Protein AF-A0A2J6I1Q7-F1 (afdb_monomer)

Radius of gyration: 19.55 Å; Cα contacts (8 Å, |Δi|>4): 147; chains: 1; bounding box: 61×33×50 Å

Secondary structure (DSSP, 8-state):
--HHHHHHHHHHHHHHHHHHHHHHHHTGGGTTT-----HHHHHHHHHTHHHHHHHHHHSS--SEESSSTT-EEGGGT-PPPTT-THHHHHHHHTTTPPTTHHHHHHHHHHHHHHHHHTT--HHHHHHHHHHHHT-HHHHHHHHHT-HHHHHHHHHHHHHHHHHHHHT-

pLDDT: mean 92.37, std 6.07, range [57.62, 97.75]

Solvent-accessible surface area (backbone atoms only — not comparable to full-atom values): 9313 Å² total; per-residue (Å²): 132,62,72,64,60,55,64,70,47,43,57,60,55,50,42,55,51,50,46,50,50,53,39,50,63,75,45,44,57,51,80,75,68,55,76,85,83,29,62,47,52,56,52,48,53,62,75,33,39,67,39,50,54,44,23,74,73,71,76,46,74,41,62,60,36,62,90,46,92,83,47,44,67,20,73,86,71,66,54,83,69,90,85,56,66,64,59,59,56,52,39,57,72,31,70,69,48,61,86,70,46,21,49,50,42,26,25,28,54,17,37,27,53,24,31,47,70,72,68,45,56,65,70,59,18,42,53,51,10,50,59,58,43,66,34,65,67,61,56,52,40,57,51,44,34,47,56,70,60,53,50,50,58,24,46,48,33,43,50,52,31,50,52,53,62,75,78,104

Structure (mmCIF, N/CA/C/O backbone):
data_AF-A0A2J6I1Q7-F1
#
_entry.id   AF-A0A2J6I1Q7-F1
#
loop_
_atom_site.group_PDB
_atom_site.id
_atom_site.type_symbol
_atom_site.label_atom_id
_atom_site.label_alt_id
_atom_site.label_comp_id
_atom_site.label_asym_id
_atom_site.label_entity_id
_atom_site.label_seq_id
_atom_site.pdbx_PDB_ins_code
_atom_site.Cartn_x
_atom_site.Cartn_y
_atom_site.Cartn_z
_atom_site.occupancy
_atom_site.B_iso_or_equiv
_atom_site.auth_seq_id
_atom_site.auth_comp_id
_atom_site.auth_asym_id
_atom_site.auth_atom_id
_atom_site.pdbx_PDB_model_num
ATOM 1 N N . MET A 1 1 ? -33.317 -8.406 9.460 1.00 57.62 1 MET A N 1
ATOM 2 C CA . MET A 1 1 ? -31.904 -8.019 9.665 1.00 57.62 1 MET A CA 1
ATOM 3 C C . MET A 1 1 ? -31.818 -7.270 10.984 1.00 57.62 1 MET A C 1
ATOM 5 O O . MET A 1 1 ? -32.549 -6.301 11.159 1.00 57.62 1 MET A O 1
ATOM 9 N N . ASP A 1 2 ? -31.044 -7.776 11.939 1.00 67.00 2 ASP A N 1
ATOM 10 C CA . ASP A 1 2 ? -31.075 -7.312 13.329 1.00 67.00 2 ASP A CA 1
ATOM 11 C C . ASP A 1 2 ? -30.571 -5.866 13.463 1.00 67.00 2 ASP A C 1
ATOM 13 O O . ASP A 1 2 ? -29.410 -5.569 13.169 1.00 67.00 2 ASP A O 1
ATOM 17 N N . LYS A 1 3 ? -31.430 -4.942 13.921 1.00 70.19 3 LYS A N 1
ATOM 18 C CA . LYS A 1 3 ? -31.093 -3.506 14.049 1.00 70.19 3 LYS A CA 1
ATOM 19 C C . LYS A 1 3 ? -29.876 -3.262 14.956 1.00 70.19 3 LYS A C 1
ATOM 21 O O . LYS A 1 3 ? -29.175 -2.266 14.786 1.00 70.19 3 LYS A O 1
ATOM 26 N N . GLN A 1 4 ? -29.603 -4.169 15.896 1.00 70.81 4 GLN A N 1
ATOM 27 C CA . GLN A 1 4 ? -28.434 -4.094 16.775 1.00 70.81 4 GLN A CA 1
ATOM 28 C C . GLN A 1 4 ? -27.115 -4.423 16.067 1.00 70.81 4 GLN A C 1
ATOM 30 O O . GLN A 1 4 ? -26.118 -3.748 16.322 1.00 70.81 4 GLN A O 1
ATOM 35 N N . LEU A 1 5 ? -27.097 -5.411 15.164 1.00 71.12 5 LEU A N 1
ATOM 36 C CA . LEU A 1 5 ? -25.900 -5.749 14.384 1.00 71.12 5 LEU A CA 1
ATOM 37 C C . LEU A 1 5 ? -25.506 -4.580 13.475 1.00 71.12 5 LEU A C 1
ATOM 39 O O . LEU A 1 5 ? -24.344 -4.189 13.443 1.00 71.12 5 LEU A O 1
ATOM 43 N N . ILE A 1 6 ? -26.492 -3.936 12.842 1.00 72.94 6 ILE A N 1
ATOM 44 C CA . ILE A 1 6 ? -26.275 -2.751 11.997 1.00 72.94 6 ILE A CA 1
ATOM 45 C C . ILE A 1 6 ? -25.658 -1.601 12.808 1.00 72.94 6 ILE A C 1
ATOM 47 O O . ILE A 1 6 ? -24.690 -0.984 12.368 1.00 72.94 6 ILE A O 1
ATOM 51 N N . LYS A 1 7 ? -26.163 -1.338 14.022 1.00 72.31 7 LYS A N 1
ATOM 52 C CA . LYS A 1 7 ? -25.609 -0.301 14.910 1.00 72.31 7 LYS A CA 1
ATOM 53 C C . LYS A 1 7 ? -24.166 -0.585 15.337 1.00 72.31 7 LYS A C 1
ATOM 55 O O . LYS A 1 7 ? -23.382 0.352 15.433 1.00 72.31 7 LYS A O 1
ATOM 60 N N . LYS A 1 8 ? -23.809 -1.852 15.579 1.00 79.25 8 LYS A N 1
ATOM 61 C CA . LYS A 1 8 ? -22.442 -2.249 15.963 1.00 79.25 8 LYS A CA 1
ATOM 62 C C . LYS A 1 8 ? -21.461 -2.212 14.792 1.00 79.25 8 LYS A C 1
ATOM 64 O O . LYS A 1 8 ? -20.296 -1.900 15.003 1.00 79.25 8 LYS A O 1
ATOM 69 N N . SER A 1 9 ? -21.918 -2.492 13.572 1.00 85.75 9 SER A N 1
ATOM 70 C CA . SER A 1 9 ? -21.076 -2.462 12.367 1.00 85.75 9 SER A CA 1
ATOM 71 C C . SER A 1 9 ? -20.902 -1.060 11.766 1.00 85.75 9 SER A C 1
ATOM 73 O O . SER A 1 9 ? -19.965 -0.834 11.001 1.00 85.75 9 SER A O 1
ATOM 75 N N . ALA A 1 10 ? -21.772 -0.112 12.129 1.00 87.81 10 ALA A N 1
ATOM 76 C CA . ALA A 1 10 ? -21.748 1.267 11.647 1.00 87.81 10 ALA A CA 1
ATOM 77 C C . ALA A 1 10 ? -20.365 1.955 11.699 1.00 87.81 10 ALA A C 1
ATOM 79 O O . ALA A 1 10 ? -19.959 2.479 10.663 1.00 87.81 10 ALA A O 1
ATOM 80 N N . PRO A 1 11 ? -19.600 1.945 12.812 1.00 90.19 11 PRO A N 1
ATOM 81 C CA . PRO A 1 11 ? -18.326 2.666 12.864 1.00 90.19 11 PRO A CA 1
ATOM 82 C C . PRO A 1 11 ? -17.273 2.117 11.890 1.00 90.19 11 PRO A C 1
ATOM 84 O O . PRO A 1 11 ? -16.494 2.889 11.340 1.00 90.19 11 PRO A O 1
ATOM 87 N N . TYR A 1 12 ? -17.272 0.810 11.611 1.00 93.56 12 TYR A N 1
ATOM 88 C CA . TYR A 1 12 ? -16.339 0.204 10.654 1.00 93.56 12 TYR A CA 1
ATOM 89 C C . TYR A 1 12 ? -16.672 0.597 9.211 1.00 93.56 12 TYR A C 1
ATOM 91 O O . TYR A 1 12 ? -15.778 0.924 8.434 1.00 93.56 12 TYR A O 1
ATOM 99 N N . LEU A 1 13 ? -17.963 0.612 8.862 1.00 93.25 13 LEU A N 1
ATOM 100 C CA . LEU A 1 13 ? -18.420 1.087 7.553 1.00 93.25 13 LEU A CA 1
ATOM 101 C C . LEU A 1 13 ? -18.112 2.573 7.366 1.00 93.25 13 LEU A C 1
ATOM 103 O O . 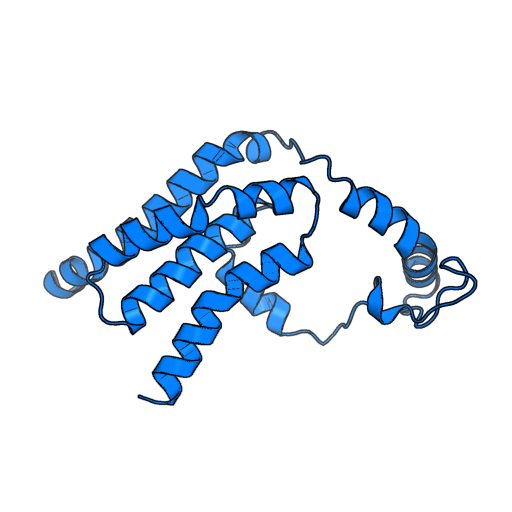LEU A 1 13 ? -17.606 2.964 6.317 1.00 93.25 13 LEU A O 1
ATOM 107 N N . VAL A 1 14 ? -18.361 3.388 8.395 1.00 95.12 14 VAL A N 1
ATOM 108 C CA . VAL A 1 14 ? -18.016 4.814 8.388 1.00 95.12 14 VAL A CA 1
ATOM 109 C C . VAL A 1 14 ? -16.514 5.000 8.191 1.00 95.12 14 VAL A C 1
ATOM 111 O O . VAL A 1 14 ? -16.127 5.795 7.342 1.00 95.12 14 VAL A O 1
ATOM 114 N N . ALA A 1 15 ? -15.669 4.240 8.893 1.00 96.12 15 ALA A N 1
ATOM 115 C CA . ALA A 1 15 ? -14.220 4.319 8.728 1.00 96.12 15 ALA A CA 1
ATOM 116 C C . ALA A 1 15 ? -13.787 4.048 7.279 1.00 96.12 15 ALA A C 1
ATOM 118 O O . ALA A 1 15 ? -13.067 4.854 6.696 1.00 96.12 15 ALA A O 1
ATOM 119 N N . ILE A 1 16 ? -14.288 2.973 6.661 1.00 95.38 16 ILE A N 1
ATOM 120 C CA . ILE A 1 16 ? -13.969 2.633 5.264 1.00 95.38 16 ILE A CA 1
ATOM 121 C C . ILE A 1 16 ? -14.421 3.742 4.305 1.00 95.38 16 ILE A C 1
ATOM 123 O O . ILE A 1 16 ? -13.661 4.133 3.419 1.00 95.38 16 ILE A O 1
ATOM 127 N N . ILE A 1 17 ? -15.633 4.275 4.488 1.00 95.94 17 ILE A N 1
ATOM 128 C CA . ILE A 1 17 ? -16.157 5.373 3.662 1.00 95.94 17 ILE A CA 1
ATOM 129 C C . ILE A 1 17 ? -15.293 6.629 3.821 1.00 95.94 17 ILE A C 1
ATOM 131 O O . ILE A 1 17 ? -14.961 7.264 2.824 1.00 95.94 17 ILE A O 1
ATOM 135 N N . VAL A 1 18 ? -14.889 6.969 5.047 1.00 97.38 18 VAL A N 1
ATOM 136 C CA . VAL A 1 18 ? -14.016 8.117 5.327 1.00 97.38 18 VAL A CA 1
ATOM 137 C C . VAL A 1 18 ? -12.648 7.937 4.672 1.00 97.38 18 VAL A C 1
ATOM 139 O O . VAL A 1 18 ? -12.163 8.863 4.025 1.00 97.38 18 VAL A O 1
ATOM 142 N N . PHE A 1 19 ? -12.044 6.752 4.768 1.00 97.25 19 PHE A N 1
ATOM 143 C CA . PHE A 1 19 ? -10.765 6.460 4.116 1.00 97.25 19 PHE A CA 1
ATOM 144 C C . PHE A 1 19 ? -10.856 6.629 2.600 1.00 97.25 19 PHE A C 1
ATOM 146 O O . PHE A 1 19 ? -10.025 7.317 2.011 1.00 97.25 19 PHE A O 1
ATOM 153 N N . LEU A 1 20 ? -11.900 6.078 1.975 1.00 95.81 20 LEU A N 1
ATOM 154 C CA . LEU A 1 20 ? -12.142 6.255 0.544 1.00 95.81 20 LEU A CA 1
ATOM 155 C C . LEU A 1 20 ? -12.349 7.729 0.185 1.00 95.81 20 LEU A C 1
ATOM 157 O O . LEU A 1 20 ? -11.733 8.210 -0.763 1.00 95.81 20 LEU A O 1
ATOM 161 N N . ALA A 1 21 ? -13.164 8.458 0.948 1.00 96.44 21 ALA A N 1
ATOM 162 C CA . ALA A 1 21 ? -13.430 9.872 0.705 1.00 96.44 21 ALA A CA 1
ATOM 163 C C . ALA A 1 21 ? -12.145 10.710 0.752 1.00 96.44 21 ALA A C 1
ATOM 165 O O . ALA A 1 21 ? -11.898 11.500 -0.161 1.00 96.44 21 ALA A O 1
ATOM 166 N N . ILE A 1 22 ? -11.294 10.507 1.762 1.00 96.81 22 ILE A N 1
ATOM 167 C CA . ILE A 1 22 ? -10.010 11.212 1.883 1.00 96.81 22 ILE A CA 1
ATOM 168 C C . ILE A 1 22 ? -9.093 10.854 0.708 1.00 96.81 22 ILE A C 1
ATOM 170 O O . ILE A 1 22 ? -8.559 11.750 0.054 1.00 96.81 22 ILE A O 1
ATOM 174 N N . THR A 1 23 ? -8.943 9.562 0.400 1.00 94.69 23 THR A N 1
ATOM 175 C CA . THR A 1 23 ? -8.096 9.093 -0.701 1.00 94.69 23 THR A CA 1
ATOM 176 C C . THR A 1 23 ? -8.545 9.669 -2.047 1.00 94.69 23 THR A C 1
ATOM 178 O O . THR A 1 23 ? -7.717 10.212 -2.775 1.00 94.69 23 THR A O 1
ATOM 181 N N . PHE A 1 24 ? -9.836 9.612 -2.383 1.00 92.62 24 PHE A N 1
ATOM 182 C CA . PHE A 1 24 ? -10.343 10.155 -3.648 1.00 92.62 24 PHE A CA 1
ATOM 183 C C . PHE A 1 24 ? -10.260 11.676 -3.721 1.00 92.62 24 PHE A C 1
ATOM 185 O O . PHE A 1 24 ? -9.959 12.209 -4.784 1.00 92.62 24 PHE A O 1
ATOM 192 N N . THR A 1 25 ? -10.492 12.377 -2.609 1.00 94.56 25 THR A N 1
ATOM 193 C CA . THR A 1 25 ? -10.404 13.844 -2.582 1.00 94.56 25 THR A CA 1
ATOM 194 C C . THR A 1 25 ? -8.966 14.299 -2.813 1.00 94.56 25 THR A C 1
ATOM 196 O O . THR A 1 25 ? -8.713 15.136 -3.679 1.00 94.56 25 THR A O 1
ATOM 199 N N . TYR A 1 26 ? -8.008 13.709 -2.090 1.00 93.88 26 TYR A N 1
ATOM 200 C CA . TYR A 1 26 ? -6.593 14.063 -2.200 1.00 93.88 26 TYR A CA 1
ATOM 201 C C . TYR A 1 26 ? -6.001 13.672 -3.560 1.00 93.88 26 TYR A C 1
ATOM 203 O O . TYR A 1 26 ? -5.256 14.437 -4.169 1.00 93.88 26 TYR A O 1
ATOM 211 N N . PHE A 1 27 ? -6.355 12.488 -4.063 1.00 93.31 27 PHE A N 1
ATOM 212 C CA . PHE A 1 27 ? -5.864 11.973 -5.338 1.00 93.31 27 PHE A CA 1
ATOM 213 C C . PHE A 1 27 ? -6.843 12.181 -6.498 1.00 93.31 27 PHE A C 1
ATOM 215 O O . PHE A 1 27 ? -6.761 11.469 -7.499 1.00 93.31 27 PHE A O 1
ATOM 222 N N . SER A 1 28 ? -7.722 13.182 -6.420 1.00 92.56 28 SER A N 1
ATOM 223 C CA . SER A 1 28 ? -8.634 13.529 -7.516 1.00 92.56 28 SER A CA 1
ATOM 224 C C . SER A 1 28 ? -7.930 13.769 -8.865 1.00 92.56 28 SER A C 1
ATOM 226 O O . SER A 1 28 ? -8.480 13.325 -9.875 1.00 92.56 28 SER A O 1
ATOM 228 N N . PRO A 1 29 ? -6.678 14.289 -8.940 1.00 92.00 29 PRO A N 1
ATOM 229 C CA . PRO A 1 29 ? -5.958 14.383 -10.212 1.00 92.00 29 PRO A CA 1
ATOM 230 C C . PRO A 1 29 ? -5.723 13.033 -10.912 1.00 92.00 29 PRO A C 1
ATOM 232 O O . PRO A 1 29 ? -5.551 13.005 -12.130 1.00 92.00 29 PRO A O 1
ATOM 235 N N . LEU A 1 30 ? -5.728 11.903 -10.188 1.00 89.56 30 LEU A N 1
ATOM 236 C CA . LEU A 1 30 ? -5.628 10.571 -10.805 1.00 89.56 30 LEU A CA 1
ATOM 237 C C . LEU A 1 30 ? -6.834 10.261 -11.696 1.00 89.56 30 LEU A C 1
ATOM 239 O O . LEU A 1 30 ? -6.680 9.561 -12.695 1.00 89.56 30 LEU A O 1
ATOM 243 N N . LEU A 1 31 ? -8.016 10.787 -11.356 1.00 87.44 31 LEU A N 1
ATOM 244 C CA . LEU A 1 31 ? -9.239 10.616 -12.146 1.00 87.44 31 LEU A CA 1
ATOM 245 C C . LEU A 1 31 ? -9.154 11.368 -13.480 1.00 87.44 31 LEU A C 1
ATOM 247 O O . LEU A 1 31 ? -9.732 10.937 -14.470 1.00 87.44 31 LEU A O 1
ATOM 251 N N . GLU A 1 32 ? -8.359 12.439 -13.528 1.00 90.31 32 GLU A N 1
ATOM 252 C CA . GLU A 1 32 ? -8.032 13.185 -14.749 1.00 90.31 32 GLU A CA 1
ATOM 253 C C . GLU A 1 32 ? -6.925 12.505 -15.581 1.00 90.31 32 GLU A C 1
ATOM 255 O O . GLU A 1 32 ? -6.454 13.056 -16.574 1.00 90.31 32 GLU A O 1
ATOM 260 N N . GLY A 1 33 ? -6.449 11.326 -15.165 1.00 88.88 33 GLY A N 1
ATOM 261 C CA . GLY A 1 33 ? -5.375 10.594 -15.837 1.00 88.88 33 GLY A CA 1
ATOM 262 C C . GLY A 1 33 ? -3.971 11.153 -15.584 1.00 88.88 33 GLY A C 1
ATOM 263 O O . GLY A 1 33 ? -3.003 10.674 -16.187 1.00 88.88 33 GLY A O 1
ATOM 264 N N . LYS A 1 34 ? -3.822 12.135 -14.683 1.00 90.69 34 LYS A N 1
ATOM 265 C CA . LYS A 1 34 ? -2.509 12.663 -14.295 1.00 90.69 34 LYS A CA 1
ATOM 266 C C . LYS A 1 34 ? -1.723 11.592 -13.546 1.00 90.69 34 LYS A C 1
ATOM 268 O O . LYS A 1 34 ? -2.271 10.802 -12.783 1.00 90.69 34 LYS A O 1
ATOM 273 N N . LYS A 1 35 ? -0.409 11.570 -13.765 1.00 88.38 35 LYS A N 1
ATOM 274 C CA . LYS A 1 35 ? 0.509 10.614 -13.137 1.00 88.38 35 LYS A CA 1
ATOM 275 C C . LYS A 1 35 ? 1.627 11.346 -12.425 1.00 88.38 35 LYS A C 1
ATOM 277 O O . LYS A 1 35 ? 2.071 12.405 -12.862 1.00 88.38 35 LYS A O 1
ATOM 282 N N . LEU A 1 36 ? 2.104 10.740 -11.347 1.00 88.31 36 LEU A N 1
ATOM 283 C CA . LEU A 1 36 ? 3.228 11.262 -10.592 1.00 88.31 36 LEU A CA 1
ATOM 284 C C . LEU A 1 36 ? 4.525 11.035 -11.378 1.00 88.31 36 LEU A C 1
ATOM 286 O O . LEU A 1 36 ? 4.813 9.915 -11.807 1.00 88.31 36 LEU A O 1
ATOM 290 N N . LYS A 1 37 ? 5.314 12.094 -11.578 1.00 90.56 37 LYS A N 1
ATOM 291 C CA . LYS A 1 37 ? 6.651 11.973 -12.165 1.00 90.56 37 LYS A CA 1
ATOM 292 C C . LYS A 1 37 ? 7.629 11.586 -11.063 1.00 90.56 37 LYS A C 1
ATOM 294 O O . LYS A 1 37 ? 7.987 12.415 -10.237 1.00 90.56 37 LYS A O 1
ATOM 299 N N . GLN A 1 38 ? 8.047 10.327 -11.075 1.00 93.69 38 GLN A N 1
ATOM 300 C CA . GLN A 1 38 ? 8.887 9.739 -10.036 1.00 93.69 38 GLN A CA 1
ATOM 301 C C . GLN A 1 38 ? 10.271 9.432 -10.600 1.00 93.69 38 GLN A C 1
ATOM 303 O O . GLN A 1 38 ? 10.394 8.789 -11.651 1.00 93.69 38 GLN A O 1
ATOM 308 N N . HIS A 1 39 ? 11.307 9.906 -9.913 1.00 94.38 39 HIS A N 1
ATOM 309 C CA . HIS A 1 39 ? 12.687 9.727 -10.353 1.00 94.38 39 HIS A CA 1
ATOM 310 C C . HIS A 1 39 ? 13.073 8.243 -10.360 1.00 94.38 39 HIS A C 1
ATOM 312 O O . HIS A 1 39 ? 13.504 7.735 -11.395 1.00 94.38 39 HIS A O 1
ATOM 318 N N . ASP A 1 40 ? 12.790 7.519 -9.276 1.00 93.38 40 ASP A N 1
ATOM 319 C CA . ASP A 1 40 ? 13.138 6.101 -9.143 1.00 93.38 40 ASP A CA 1
ATOM 320 C C . ASP A 1 40 ? 12.470 5.233 -10.205 1.00 93.38 40 ASP A C 1
ATOM 322 O O . ASP A 1 40 ? 13.101 4.353 -10.780 1.00 93.38 40 ASP A O 1
ATOM 326 N N . ILE A 1 41 ? 11.201 5.504 -10.524 1.00 93.69 41 ILE A N 1
ATOM 327 C CA . ILE A 1 41 ? 10.484 4.768 -11.574 1.00 93.69 41 ILE A CA 1
ATOM 328 C C . ILE A 1 41 ? 11.107 5.026 -12.946 1.00 93.69 41 ILE A C 1
ATOM 330 O O . ILE A 1 41 ? 11.140 4.135 -13.794 1.00 93.69 41 ILE A O 1
ATOM 334 N N . THR A 1 42 ? 11.606 6.239 -13.179 1.00 94.81 42 THR A N 1
ATOM 335 C CA . THR A 1 42 ? 12.295 6.577 -14.427 1.00 94.81 42 THR A CA 1
ATOM 336 C C . THR A 1 42 ? 13.619 5.821 -14.529 1.00 94.81 42 THR A C 1
ATOM 338 O O . THR A 1 42 ? 13.875 5.193 -15.554 1.00 94.81 42 THR A O 1
ATOM 341 N N . MET A 1 43 ? 14.408 5.797 -13.452 1.00 94.00 43 MET A N 1
ATOM 342 C CA . MET A 1 43 ? 15.661 5.037 -13.389 1.00 94.00 43 MET A CA 1
ATOM 343 C C . MET A 1 43 ? 15.420 3.531 -13.543 1.00 94.00 43 MET A C 1
ATOM 345 O O . MET A 1 43 ? 16.062 2.879 -14.363 1.00 94.00 43 MET A O 1
ATOM 349 N N . PHE A 1 44 ? 14.421 2.992 -12.844 1.00 93.69 44 PHE A N 1
ATOM 350 C CA . PHE A 1 44 ? 14.033 1.586 -12.908 1.00 93.69 44 PHE A CA 1
ATOM 351 C C . PHE A 1 44 ? 13.687 1.120 -14.328 1.00 93.69 44 PHE A C 1
ATOM 353 O O . PHE A 1 44 ? 14.057 0.015 -14.727 1.00 93.69 44 PHE A O 1
ATOM 360 N N . LYS A 1 45 ? 13.002 1.954 -15.122 1.00 94.00 45 LYS A N 1
ATOM 361 C CA . LYS A 1 45 ? 12.701 1.640 -16.530 1.00 94.00 45 LYS A CA 1
ATOM 362 C C . LYS A 1 45 ? 13.965 1.476 -17.370 1.00 94.00 45 LYS A C 1
ATOM 364 O O . LYS A 1 45 ? 13.995 0.601 -18.226 1.00 94.00 45 LYS A O 1
ATOM 369 N N . GLY A 1 46 ? 14.992 2.289 -17.120 1.00 93.31 46 GLY A N 1
ATOM 370 C CA . GLY A 1 46 ? 16.300 2.126 -17.756 1.00 93.31 46 GLY A CA 1
ATOM 371 C C . GLY A 1 46 ? 16.978 0.830 -17.314 1.00 93.31 46 GLY A C 1
ATOM 372 O O . GLY A 1 46 ? 17.362 0.019 -18.149 1.00 93.31 46 GLY A O 1
ATOM 373 N N . MET A 1 47 ? 17.033 0.591 -16.001 1.00 92.88 47 MET A N 1
ATOM 374 C CA . MET A 1 47 ? 17.679 -0.593 -15.416 1.00 92.88 47 MET A CA 1
ATOM 375 C C . MET A 1 47 ? 17.051 -1.919 -15.867 1.00 92.88 47 MET A C 1
ATOM 377 O O . MET A 1 47 ? 17.748 -2.910 -16.051 1.00 92.88 47 MET A O 1
ATOM 381 N N . SER A 1 48 ? 15.728 -1.956 -16.031 1.00 95.12 48 SER A N 1
ATOM 382 C CA . SER A 1 48 ? 14.986 -3.171 -16.395 1.00 95.12 48 SER A CA 1
ATOM 383 C C . SER A 1 48 ? 14.859 -3.400 -17.903 1.00 95.12 48 SER A C 1
ATOM 385 O O . SER A 1 48 ? 14.294 -4.417 -18.305 1.00 95.12 48 SER A O 1
ATOM 387 N N . LYS A 1 49 ? 15.372 -2.493 -18.746 1.00 95.56 49 LYS A N 1
ATOM 388 C CA . LYS A 1 49 ? 15.113 -2.493 -20.192 1.00 95.56 49 LYS A CA 1
ATOM 389 C C . LYS A 1 49 ? 15.551 -3.786 -20.881 1.00 95.56 49 LYS A C 1
ATOM 391 O O . LYS A 1 49 ? 14.737 -4.398 -21.560 1.00 95.56 49 LYS A O 1
ATOM 396 N N . GLU A 1 50 ? 16.785 -4.233 -20.653 1.00 94.94 50 GLU A N 1
ATOM 397 C CA . GLU A 1 50 ? 17.308 -5.481 -21.236 1.00 94.94 50 GLU A CA 1
ATOM 398 C C . GLU A 1 50 ? 16.460 -6.698 -20.834 1.00 94.94 50 GLU A C 1
ATOM 400 O O . GLU A 1 50 ? 16.105 -7.518 -21.677 1.00 94.94 50 GLU A O 1
ATOM 405 N N . ILE A 1 51 ? 16.083 -6.780 -19.554 1.00 95.94 51 ILE A N 1
ATOM 406 C CA . ILE A 1 51 ? 15.276 -7.879 -19.003 1.00 95.94 51 ILE A CA 1
ATOM 407 C C . ILE A 1 51 ? 13.886 -7.899 -19.652 1.00 95.94 51 ILE A C 1
ATOM 409 O O . ILE A 1 51 ? 13.376 -8.958 -20.016 1.00 95.94 51 ILE A O 1
ATOM 413 N N . VAL A 1 52 ? 13.263 -6.726 -19.794 1.00 95.94 52 VAL A N 1
ATOM 414 C CA . VAL A 1 52 ? 11.945 -6.579 -20.423 1.00 95.94 52 VAL A CA 1
ATOM 415 C C . VAL A 1 52 ? 12.011 -6.934 -21.907 1.00 95.94 52 VAL A C 1
ATOM 417 O O . VAL A 1 52 ? 11.178 -7.712 -22.362 1.00 95.94 52 VAL A O 1
ATOM 420 N N . ASP A 1 53 ? 13.010 -6.438 -22.634 1.00 96.44 53 ASP A N 1
ATOM 421 C CA . ASP A 1 53 ? 13.171 -6.699 -24.067 1.00 96.44 53 ASP A CA 1
ATOM 422 C C . ASP A 1 53 ? 13.459 -8.179 -24.348 1.00 96.44 53 ASP A C 1
ATOM 424 O O . ASP A 1 53 ? 12.964 -8.729 -25.332 1.00 96.44 53 ASP A O 1
ATOM 428 N N . PHE A 1 54 ? 14.237 -8.843 -23.486 1.00 95.88 54 PHE A N 1
ATOM 429 C CA . PHE A 1 54 ? 14.447 -10.287 -23.564 1.00 95.88 54 PHE A CA 1
ATOM 430 C C . PHE A 1 54 ? 13.124 -11.034 -23.383 1.00 95.88 54 PHE A C 1
ATOM 432 O O . PHE A 1 54 ? 12.753 -11.826 -24.247 1.00 95.88 54 PHE A O 1
ATOM 439 N N . ARG A 1 55 ? 12.370 -10.705 -22.326 1.00 95.94 55 ARG A N 1
ATOM 440 C CA . ARG A 1 55 ? 11.057 -11.301 -22.046 1.00 95.94 55 ARG A CA 1
ATOM 441 C C . ARG A 1 55 ? 10.074 -11.128 -23.196 1.00 95.94 55 ARG A C 1
ATOM 443 O O . ARG A 1 55 ? 9.357 -12.065 -23.527 1.00 95.94 55 ARG A O 1
ATOM 450 N N . GLU A 1 56 ? 10.019 -9.947 -23.801 1.00 96.44 56 GLU A N 1
ATOM 451 C CA . GLU A 1 56 ? 9.119 -9.679 -24.927 1.00 96.44 56 GLU A CA 1
ATOM 452 C C . GLU A 1 56 ? 9.485 -10.487 -26.182 1.00 96.44 56 GLU A C 1
ATOM 454 O O . GLU A 1 56 ? 8.596 -10.831 -26.956 1.00 96.44 56 GLU A O 1
ATOM 459 N N . LYS A 1 57 ? 10.767 -10.827 -26.374 1.00 96.94 57 LYS A N 1
ATOM 460 C CA . LYS A 1 57 ? 11.246 -11.592 -27.537 1.00 96.94 57 LYS A CA 1
ATOM 461 C C . LYS A 1 57 ? 11.141 -13.103 -27.365 1.00 96.94 57 LYS A C 1
ATOM 463 O O . LYS A 1 57 ? 10.810 -13.792 -28.323 1.00 96.94 57 LYS A O 1
ATOM 468 N N . THR A 1 58 ? 11.479 -13.620 -26.188 1.00 96.12 58 THR A N 1
ATOM 469 C CA . THR A 1 58 ? 11.584 -15.069 -25.946 1.00 96.12 58 THR A CA 1
ATOM 470 C C . THR A 1 58 ? 10.365 -15.640 -25.234 1.00 96.12 58 THR A C 1
ATOM 472 O O . THR A 1 58 ? 10.122 -16.839 -25.305 1.00 96.12 58 THR A O 1
ATOM 475 N N . GLY A 1 59 ? 9.593 -14.797 -24.542 1.00 94.31 59 GLY A N 1
ATOM 476 C CA . GLY A 1 59 ? 8.557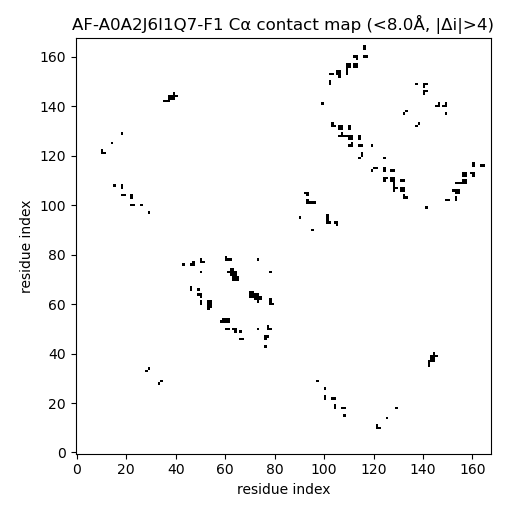 -15.238 -23.610 1.00 94.31 59 GLY A CA 1
ATOM 477 C C . GLY A 1 59 ? 9.103 -15.730 -22.264 1.00 94.31 59 GLY A C 1
ATOM 478 O O . GLY A 1 59 ? 8.313 -16.097 -21.395 1.00 94.31 59 GLY A O 1
ATOM 479 N N . GLU A 1 60 ? 10.423 -15.708 -22.061 1.00 93.00 60 GLU A N 1
ATOM 480 C CA . GLU A 1 60 ? 11.096 -16.188 -20.851 1.00 93.00 60 GLU A CA 1
ATOM 481 C C . GLU A 1 60 ? 11.686 -15.042 -20.017 1.00 93.00 60 GLU A C 1
ATOM 483 O O . GLU A 1 60 ? 11.968 -13.950 -20.503 1.00 93.00 60 GLU A O 1
ATOM 488 N N . GLU A 1 61 ? 11.904 -15.283 -18.727 1.00 94.00 61 GLU A N 1
ATOM 489 C CA . GLU A 1 61 ? 12.520 -14.301 -17.833 1.00 94.00 61 GLU A CA 1
ATOM 490 C C . GLU A 1 61 ? 14.049 -14.372 -17.908 1.00 94.00 61 GLU A C 1
ATOM 492 O O . GLU A 1 61 ? 14.639 -15.412 -17.615 1.00 94.00 61 GLU A O 1
ATOM 497 N N . ALA A 1 62 ? 14.715 -13.255 -18.213 1.00 93.12 62 ALA A N 1
ATOM 498 C CA . ALA A 1 62 ? 16.165 -13.176 -18.054 1.00 93.12 62 ALA A CA 1
ATOM 499 C C . ALA A 1 62 ? 16.519 -13.207 -16.560 1.00 93.12 62 ALA A C 1
ATOM 501 O O . ALA A 1 62 ? 16.026 -12.383 -15.791 1.00 93.12 62 ALA A O 1
ATOM 502 N N . LEU A 1 63 ? 17.390 -14.134 -16.148 1.00 94.56 63 LEU A N 1
ATOM 503 C CA . LEU A 1 63 ? 17.882 -14.237 -14.764 1.00 94.56 63 LEU A CA 1
ATOM 504 C C . LEU A 1 63 ? 19.175 -13.443 -14.523 1.00 94.56 63 LEU A C 1
ATOM 506 O O . LEU A 1 63 ? 19.578 -13.245 -13.378 1.00 94.56 63 LEU A O 1
ATOM 510 N N . TRP A 1 64 ? 19.789 -12.931 -15.588 1.00 94.38 64 TRP A N 1
ATOM 511 C CA . TRP A 1 64 ? 20.998 -12.113 -15.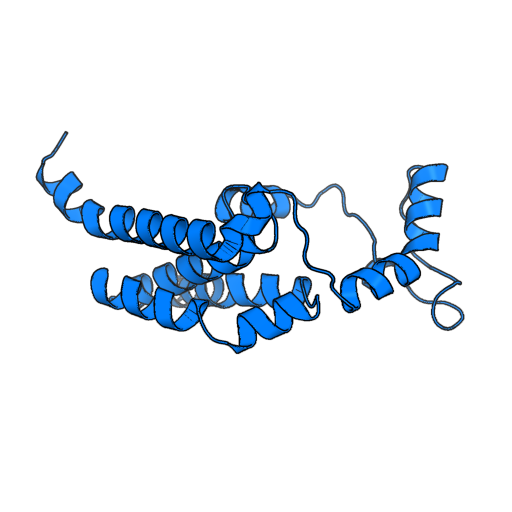572 1.00 94.38 64 TRP A CA 1
ATOM 512 C C . TRP A 1 64 ? 20.852 -10.955 -16.563 1.00 94.38 64 TRP A C 1
ATOM 514 O O . TRP A 1 64 ? 20.251 -11.128 -17.622 1.00 94.38 64 TRP A O 1
ATOM 524 N N . THR A 1 65 ? 21.392 -9.784 -16.229 1.00 94.25 65 THR A N 1
ATOM 525 C CA . THR A 1 65 ? 21.474 -8.619 -17.125 1.00 94.25 65 THR A CA 1
ATOM 526 C C . THR A 1 65 ? 22.919 -8.160 -17.223 1.00 94.25 65 THR A C 1
ATOM 528 O O . THR A 1 65 ? 23.602 -8.057 -16.206 1.00 94.25 65 THR A O 1
ATOM 531 N N . ASN A 1 66 ? 23.384 -7.872 -18.438 1.00 93.38 66 ASN A N 1
ATOM 532 C CA . ASN A 1 66 ? 24.738 -7.369 -18.681 1.00 93.38 66 ASN A CA 1
ATOM 533 C C . ASN A 1 66 ? 24.808 -5.836 -18.650 1.00 93.38 66 ASN A C 1
ATOM 535 O O . ASN A 1 66 ? 25.874 -5.260 -18.441 1.00 93.38 66 ASN A O 1
ATOM 539 N N . SER A 1 67 ? 23.670 -5.167 -18.830 1.00 89.50 67 SER A N 1
ATOM 540 C CA . SER A 1 67 ? 23.570 -3.706 -18.928 1.00 89.50 67 SER A CA 1
ATOM 541 C C . SER A 1 67 ? 23.738 -2.984 -17.589 1.00 89.50 67 SER A C 1
ATOM 543 O O . SER A 1 67 ? 23.936 -1.771 -17.563 1.00 89.50 67 SER A O 1
ATOM 545 N N . MET A 1 68 ? 23.665 -3.705 -16.470 1.00 89.56 68 MET A N 1
ATOM 546 C CA . MET A 1 68 ? 23.779 -3.144 -15.125 1.00 89.56 68 MET A CA 1
ATOM 547 C C . MET A 1 68 ? 25.129 -3.479 -14.492 1.00 89.56 68 MET A C 1
ATOM 549 O O . MET A 1 68 ? 25.416 -4.646 -14.254 1.00 89.56 68 MET A O 1
ATOM 553 N N . PHE A 1 69 ? 25.937 -2.456 -14.186 1.00 84.69 69 PHE A N 1
ATOM 554 C CA . PHE A 1 69 ? 27.220 -2.572 -13.465 1.00 84.69 69 PHE A CA 1
ATOM 555 C C . PHE A 1 69 ? 28.198 -3.634 -14.021 1.00 84.69 69 PHE A C 1
ATOM 557 O O . PHE A 1 69 ? 28.991 -4.195 -13.272 1.00 84.69 69 PHE A O 1
ATOM 564 N N . GLY A 1 70 ? 28.156 -3.912 -15.330 1.00 88.44 70 GLY A N 1
ATOM 565 C CA . GLY A 1 70 ? 28.985 -4.945 -15.970 1.00 88.44 70 GLY A CA 1
ATOM 566 C C . GLY A 1 70 ? 28.463 -6.378 -15.811 1.00 88.44 70 GLY A C 1
ATOM 567 O O . GLY A 1 70 ? 29.141 -7.318 -16.218 1.00 88.44 70 GLY A O 1
ATOM 568 N N . GLY A 1 71 ? 27.271 -6.550 -15.240 1.00 91.38 71 GLY A N 1
ATOM 569 C CA . GLY A 1 71 ? 26.635 -7.839 -15.011 1.00 91.38 71 GLY A CA 1
ATOM 570 C C . GLY A 1 71 ? 26.045 -7.941 -13.607 1.00 91.38 71 GLY A C 1
ATOM 571 O O . GLY A 1 71 ? 26.762 -7.782 -12.620 1.00 91.38 71 GLY A O 1
ATOM 572 N N . MET A 1 72 ? 24.753 -8.254 -13.492 1.00 94.81 72 MET A N 1
ATOM 573 C CA . MET A 1 72 ? 24.160 -8.628 -12.206 1.00 94.81 72 MET A CA 1
ATOM 574 C C . MET A 1 72 ? 22.935 -9.539 -12.351 1.00 94.81 72 MET A C 1
ATOM 576 O O . MET A 1 72 ? 22.288 -9.567 -13.404 1.00 94.81 72 MET A O 1
ATOM 580 N N . PRO A 1 73 ? 22.547 -10.237 -11.270 1.00 95.25 73 PRO A N 1
ATOM 581 C CA . PRO A 1 73 ? 21.318 -11.007 -11.264 1.00 95.25 73 PRO A CA 1
ATOM 582 C C . PRO A 1 73 ? 20.054 -10.161 -11.445 1.00 95.25 73 PRO A C 1
ATOM 584 O O . PRO A 1 73 ? 19.815 -9.188 -10.725 1.00 95.25 73 PRO A O 1
ATOM 587 N N . ALA A 1 74 ? 19.190 -10.582 -12.363 1.00 93.88 74 ALA A N 1
ATOM 588 C CA . ALA A 1 74 ? 17.990 -9.846 -12.752 1.00 93.88 74 ALA A CA 1
ATOM 589 C C . ALA A 1 74 ? 16.843 -9.941 -11.730 1.00 93.88 74 ALA A C 1
ATOM 591 O O . ALA A 1 74 ? 15.944 -9.095 -11.737 1.00 93.88 74 ALA A O 1
ATOM 592 N N . TRP A 1 75 ? 16.859 -10.932 -10.829 1.00 90.69 75 TRP A N 1
ATOM 593 C CA . TRP A 1 75 ? 15.798 -11.136 -9.831 1.00 90.69 75 TRP A CA 1
ATOM 594 C C . TRP A 1 75 ? 15.692 -10.016 -8.792 1.00 90.69 75 TRP A C 1
ATOM 596 O O . TRP A 1 75 ? 14.643 -9.869 -8.172 1.00 90.69 75 TRP A O 1
ATOM 606 N N . GLN A 1 76 ? 16.736 -9.198 -8.634 1.00 89.25 76 GLN A N 1
ATOM 607 C CA . GLN A 1 76 ? 16.694 -7.979 -7.816 1.00 89.25 76 GLN A CA 1
ATOM 608 C C . GLN A 1 76 ? 16.149 -6.756 -8.574 1.00 89.25 76 GLN A C 1
ATOM 610 O O . GLN A 1 76 ? 15.984 -5.693 -7.982 1.00 89.25 76 GLN A O 1
ATOM 615 N N . ILE A 1 77 ? 15.872 -6.893 -9.876 1.00 91.75 77 ILE A N 1
ATOM 616 C CA . ILE A 1 77 ? 15.412 -5.808 -10.745 1.00 91.75 77 ILE A CA 1
ATOM 617 C C . ILE A 1 77 ? 13.987 -6.095 -11.224 1.00 91.75 77 ILE A C 1
ATOM 619 O O . ILE A 1 77 ? 13.042 -5.448 -10.786 1.00 91.75 77 ILE A O 1
ATOM 623 N N . SER A 1 78 ? 13.797 -7.036 -12.153 1.00 91.81 78 SER A N 1
ATOM 624 C CA . SER A 1 78 ? 12.509 -7.179 -12.844 1.00 91.81 78 SER A CA 1
ATOM 625 C C . SER A 1 78 ? 12.258 -8.591 -13.359 1.00 91.81 78 SER A C 1
ATOM 627 O O . SER A 1 78 ? 11.959 -8.761 -14.534 1.00 91.81 78 SER A O 1
ATOM 629 N N . VAL A 1 79 ? 12.338 -9.604 -12.496 1.00 91.75 79 VAL A N 1
ATOM 630 C CA . VAL A 1 79 ? 11.868 -10.964 -12.825 1.00 91.75 79 VAL A CA 1
ATOM 631 C C . VAL A 1 79 ? 10.406 -11.119 -12.407 1.00 91.75 79 VAL A C 1
ATOM 633 O O . VAL A 1 79 ? 10.036 -10.779 -11.280 1.00 91.75 79 VAL A O 1
ATOM 636 N N . LYS A 1 80 ? 9.553 -11.624 -13.306 1.00 89.50 80 LYS A N 1
ATOM 637 C CA . LYS A 1 80 ? 8.144 -11.922 -13.008 1.00 89.50 80 LYS A CA 1
ATOM 638 C C . LYS A 1 80 ? 7.958 -13.400 -12.689 1.00 89.50 80 LYS A C 1
ATOM 640 O O . LYS A 1 80 ? 8.195 -14.270 -13.516 1.00 89.50 80 LYS A O 1
ATOM 645 N N . TYR A 1 81 ? 7.420 -13.668 -11.506 1.00 88.19 81 TYR A N 1
ATOM 646 C CA . TYR A 1 81 ? 7.051 -15.015 -11.083 1.00 88.19 81 TYR A CA 1
ATOM 647 C C . TYR A 1 81 ? 5.563 -15.265 -11.356 1.00 88.19 81 TYR A C 1
ATOM 649 O O . TYR A 1 81 ? 4.703 -14.591 -10.785 1.00 88.19 81 TYR A O 1
ATOM 657 N N . GLN A 1 82 ? 5.256 -16.234 -12.223 1.00 80.56 82 GLN A N 1
ATOM 658 C CA . GLN A 1 82 ? 3.882 -16.554 -12.645 1.00 80.56 82 GLN A CA 1
ATOM 659 C C . GLN A 1 82 ? 3.016 -17.095 -11.492 1.00 80.56 82 GLN A C 1
ATOM 661 O O . GLN A 1 82 ? 1.826 -16.805 -11.414 1.00 80.56 82 GLN A O 1
ATOM 666 N N . ALA A 1 83 ? 3.616 -17.829 -10.552 1.00 85.56 83 ALA A N 1
ATOM 667 C CA . ALA A 1 83 ? 2.909 -18.499 -9.457 1.00 85.56 83 ALA A CA 1
ATOM 668 C C . ALA A 1 83 ? 2.683 -17.621 -8.204 1.00 85.56 83 ALA A C 1
ATOM 670 O O . ALA A 1 83 ? 2.491 -18.141 -7.105 1.00 85.56 83 ALA A O 1
ATOM 671 N N . ASN A 1 84 ? 2.709 -16.288 -8.324 1.00 85.06 84 ASN A N 1
ATOM 672 C CA . ASN A 1 84 ? 2.521 -15.404 -7.171 1.00 85.06 84 ASN A CA 1
ATOM 673 C C . ASN A 1 84 ? 1.031 -15.173 -6.847 1.00 85.06 84 ASN A C 1
ATOM 675 O O . ASN A 1 84 ? 0.428 -14.181 -7.266 1.00 85.06 84 ASN A O 1
ATOM 679 N N . LEU A 1 85 ? 0.453 -16.078 -6.050 1.00 88.06 85 LEU A N 1
ATOM 680 C CA . LEU A 1 85 ? -0.942 -16.002 -5.599 1.00 88.06 85 LEU A CA 1
ATOM 681 C C . LEU A 1 85 ? -1.226 -14.795 -4.688 1.00 88.06 85 LEU A C 1
ATOM 683 O O . LEU A 1 85 ? -2.348 -14.285 -4.674 1.00 88.06 85 LEU A O 1
ATOM 687 N N . VAL A 1 86 ? -0.215 -14.288 -3.974 1.00 88.88 86 VAL A N 1
ATOM 688 C CA . VAL A 1 86 ? -0.364 -13.150 -3.048 1.00 88.88 86 VAL A CA 1
ATOM 689 C C . VAL A 1 86 ? -0.810 -11.888 -3.785 1.00 88.88 86 VAL A C 1
ATOM 691 O O . VAL A 1 86 ? -1.539 -11.073 -3.227 1.00 88.88 86 VAL A O 1
ATOM 694 N N . ARG A 1 87 ? -0.479 -11.756 -5.075 1.00 86.69 87 ARG A N 1
ATOM 695 C CA . ARG A 1 87 ? -0.899 -10.622 -5.910 1.00 86.69 87 ARG A CA 1
ATOM 696 C C . ARG A 1 87 ? -2.422 -10.471 -6.006 1.00 86.69 87 ARG A C 1
ATOM 698 O O . ARG A 1 87 ? -2.914 -9.351 -6.132 1.00 86.69 87 ARG A O 1
ATOM 705 N N . TYR A 1 88 ? -3.175 -11.570 -5.960 1.00 89.00 88 TYR A N 1
ATOM 706 C CA . TYR A 1 88 ? -4.639 -11.508 -5.992 1.00 89.00 88 TYR A CA 1
ATOM 707 C C . TYR A 1 88 ? -5.199 -10.953 -4.683 1.00 89.00 88 TYR A C 1
ATOM 709 O O . TYR A 1 88 ? -6.065 -10.082 -4.713 1.00 89.00 88 TYR A O 1
ATOM 717 N N . ILE A 1 89 ? -4.652 -11.403 -3.551 1.00 90.81 89 ILE A N 1
ATOM 718 C CA . ILE A 1 89 ? -5.010 -10.908 -2.217 1.00 90.81 89 ILE A CA 1
ATOM 719 C C . ILE A 1 89 ? -4.671 -9.418 -2.113 1.00 90.81 89 ILE A C 1
ATOM 721 O O . ILE A 1 89 ? -5.514 -8.621 -1.710 1.00 90.81 89 ILE A O 1
ATOM 725 N N . ASP A 1 90 ? -3.477 -9.033 -2.563 1.00 90.50 90 ASP A N 1
ATOM 726 C CA . ASP A 1 90 ? -3.010 -7.647 -2.573 1.00 90.50 90 ASP A CA 1
ATOM 727 C C . ASP A 1 90 ? -3.958 -6.722 -3.351 1.00 90.50 90 ASP A C 1
ATOM 729 O O . ASP A 1 90 ? -4.380 -5.675 -2.858 1.00 90.50 90 ASP A O 1
ATOM 733 N N . LYS A 1 91 ? -4.398 -7.159 -4.537 1.00 89.56 91 LYS A N 1
ATOM 734 C CA . LYS A 1 91 ? -5.351 -6.405 -5.360 1.00 89.56 91 LYS A CA 1
ATOM 735 C C . LYS A 1 91 ? -6.707 -6.216 -4.671 1.00 89.56 91 LYS A C 1
ATOM 737 O O . LYS A 1 91 ? -7.307 -5.151 -4.818 1.00 89.56 91 LYS A O 1
ATOM 742 N N . VAL A 1 92 ? -7.183 -7.228 -3.941 1.00 91.50 92 VAL A N 1
ATOM 743 C CA . VAL A 1 92 ? -8.445 -7.166 -3.185 1.00 91.50 92 VAL A CA 1
ATOM 744 C C . VAL A 1 92 ? -8.325 -6.204 -2.005 1.00 91.50 92 VAL A C 1
ATOM 746 O O . VAL A 1 92 ? -9.191 -5.349 -1.840 1.00 91.50 92 VAL A O 1
ATOM 749 N N . LEU A 1 93 ? -7.241 -6.282 -1.229 1.00 90.19 93 LEU A N 1
ATOM 750 C CA . LEU A 1 93 ? -7.014 -5.402 -0.075 1.00 90.19 93 LEU A CA 1
ATOM 751 C C . LEU A 1 93 ? -6.883 -3.928 -0.475 1.00 90.19 93 LEU A C 1
ATOM 753 O O . LEU A 1 93 ? -7.330 -3.041 0.245 1.00 90.19 93 LEU A O 1
ATOM 757 N N . MET A 1 94 ? -6.329 -3.667 -1.656 1.00 91.94 94 MET A N 1
ATOM 758 C CA . MET A 1 94 ? -6.228 -2.330 -2.241 1.00 91.94 94 MET A CA 1
ATOM 759 C C . MET A 1 94 ? -7.492 -1.855 -2.974 1.00 91.94 94 MET A C 1
ATOM 761 O O . MET A 1 94 ? -7.479 -0.771 -3.561 1.00 91.94 94 MET A O 1
ATOM 765 N N . LEU A 1 95 ? -8.559 -2.661 -2.999 1.00 89.62 95 LEU A N 1
ATOM 766 C CA . LEU A 1 95 ? -9.815 -2.392 -3.714 1.00 89.62 95 LEU A CA 1
ATOM 767 C C . LEU A 1 95 ? -9.639 -2.088 -5.214 1.00 89.62 95 LEU A C 1
ATOM 769 O O . LEU A 1 95 ? -10.488 -1.449 -5.832 1.00 89.62 95 LEU A O 1
ATOM 773 N N . GLY A 1 96 ? -8.527 -2.519 -5.818 1.00 86.44 96 GLY A N 1
ATOM 774 C CA . GLY A 1 96 ? -8.199 -2.206 -7.211 1.00 86.44 96 GLY A CA 1
ATOM 775 C C . GLY A 1 96 ? -8.013 -0.713 -7.517 1.00 86.44 96 GLY A C 1
ATOM 776 O O . GLY A 1 96 ? -8.066 -0.338 -8.688 1.00 86.44 96 GLY A O 1
ATOM 777 N N . LEU A 1 97 ? -7.796 0.133 -6.503 1.00 90.00 97 LEU A N 1
ATOM 778 C CA . LEU A 1 97 ? -7.562 1.567 -6.687 1.00 90.00 97 LEU A CA 1
ATOM 779 C C . LEU A 1 97 ? -6.294 1.829 -7.528 1.00 90.00 97 LEU A C 1
ATOM 781 O O . LEU A 1 97 ? -5.338 1.046 -7.481 1.00 90.00 97 LEU A O 1
ATOM 785 N N . PRO A 1 98 ? -6.240 2.938 -8.288 1.00 90.56 98 PRO A N 1
ATOM 786 C CA . PRO A 1 98 ? -5.042 3.305 -9.030 1.00 90.56 98 PRO A CA 1
ATOM 787 C C . PRO A 1 98 ? -3.901 3.708 -8.086 1.00 90.56 98 PRO A C 1
ATOM 789 O O . PRO A 1 98 ? -4.111 4.289 -7.022 1.00 90.56 98 PRO A O 1
ATOM 792 N N . TYR A 1 99 ? -2.666 3.441 -8.501 1.00 87.94 99 TYR A N 1
ATOM 793 C CA . TYR A 1 99 ? -1.483 3.961 -7.816 1.00 87.94 99 TYR A CA 1
ATOM 794 C C . TYR A 1 99 ? -1.377 5.492 -7.970 1.00 87.94 99 TYR A C 1
ATOM 796 O O . TYR A 1 99 ? -1.592 5.975 -9.086 1.00 87.94 99 TYR A O 1
ATOM 804 N N . PRO A 1 100 ? -1.003 6.267 -6.921 1.00 92.25 100 PRO A N 1
ATOM 805 C CA . PRO A 1 100 ? -0.615 5.869 -5.552 1.00 92.25 100 PRO A CA 1
ATOM 806 C C . PRO A 1 100 ? -1.750 5.808 -4.513 1.00 92.25 100 PRO A C 1
ATOM 808 O O . PRO A 1 100 ? -1.487 5.532 -3.341 1.00 92.25 100 PRO A O 1
ATOM 811 N N . ALA A 1 101 ? -2.999 6.064 -4.912 1.00 93.94 101 ALA A N 1
ATOM 812 C CA . ALA A 1 101 ? -4.151 6.087 -4.008 1.00 93.94 101 ALA A CA 1
ATOM 813 C C . ALA A 1 101 ? -4.354 4.754 -3.266 1.00 93.94 101 ALA A C 1
ATOM 815 O O . ALA A 1 101 ? -4.679 4.748 -2.078 1.00 93.94 101 ALA A O 1
ATOM 816 N N . ASN A 1 102 ? -4.097 3.632 -3.941 1.00 93.56 102 ASN A N 1
ATOM 817 C CA . ASN A 1 102 ? -4.147 2.296 -3.349 1.00 93.56 102 ASN A CA 1
ATOM 818 C C . ASN A 1 102 ? -3.266 2.126 -2.100 1.00 93.56 102 ASN A C 1
ATOM 820 O O . ASN A 1 102 ? -3.699 1.503 -1.135 1.00 93.56 102 ASN A O 1
ATOM 824 N N . TYR A 1 103 ? -2.050 2.677 -2.093 1.00 94.75 103 TYR A N 1
ATOM 825 C CA . TYR A 1 103 ? -1.119 2.512 -0.974 1.00 94.75 103 TYR A CA 1
ATOM 826 C C . TYR A 1 103 ? -1.558 3.337 0.228 1.00 94.75 103 TYR A C 1
ATOM 828 O O . TYR A 1 103 ? -1.561 2.831 1.344 1.00 94.75 103 TYR A O 1
ATOM 836 N N . VAL A 1 104 ? -2.014 4.571 0.005 1.00 95.75 104 VAL A N 1
ATOM 837 C CA . VAL A 1 104 ? -2.549 5.402 1.093 1.00 95.75 104 VAL A CA 1
ATOM 838 C C . VAL A 1 104 ? -3.814 4.779 1.687 1.00 95.75 104 VAL A C 1
ATOM 840 O O . VAL A 1 104 ? -3.958 4.738 2.907 1.00 95.75 104 VAL A O 1
ATOM 843 N N . PHE A 1 105 ? -4.692 4.215 0.851 1.00 96.38 105 PHE A N 1
ATOM 844 C CA . PHE A 1 105 ? -5.842 3.449 1.334 1.00 96.38 105 PHE A CA 1
ATOM 845 C C . PHE A 1 105 ? -5.416 2.249 2.194 1.00 96.38 105 PHE A C 1
ATOM 847 O O . PHE A 1 105 ? -5.957 2.042 3.282 1.00 96.38 105 PHE A O 1
ATOM 854 N N . LEU A 1 106 ? -4.403 1.502 1.748 1.00 96.25 106 LEU A N 1
ATOM 855 C CA . LEU A 1 106 ? -3.844 0.387 2.509 1.00 96.25 106 LEU A CA 1
ATOM 856 C C . LEU A 1 106 ? -3.266 0.841 3.861 1.00 96.25 106 LEU A C 1
ATOM 858 O O . LEU A 1 106 ? -3.418 0.122 4.844 1.00 96.25 106 LEU A O 1
ATOM 862 N N . TYR A 1 107 ? -2.666 2.035 3.950 1.00 96.94 107 TYR A N 1
ATOM 863 C CA . TYR A 1 107 ? -2.168 2.591 5.218 1.00 96.94 107 TYR A CA 1
ATOM 864 C C . TYR A 1 107 ? -3.298 2.851 6.210 1.00 96.94 107 TYR A C 1
ATOM 866 O O . TYR A 1 107 ? -3.185 2.458 7.373 1.00 96.94 107 TYR A O 1
ATOM 874 N N . PHE A 1 108 ? -4.391 3.473 5.751 1.00 97.56 108 PHE A N 1
ATOM 875 C CA . PHE A 1 108 ? -5.569 3.694 6.588 1.00 97.56 108 PHE A CA 1
ATOM 876 C C . PHE A 1 108 ? -6.126 2.360 7.090 1.00 97.56 108 PHE A C 1
ATOM 878 O O . PHE A 1 108 ? -6.261 2.155 8.296 1.00 97.56 108 PHE A O 1
ATOM 885 N N . LEU A 1 109 ? -6.405 1.432 6.169 1.00 96.88 109 LEU A N 1
ATOM 886 C CA . LEU A 1 109 ? -7.000 0.139 6.493 1.00 96.88 109 LEU A CA 1
ATOM 887 C C . LEU A 1 109 ? -6.103 -0.670 7.435 1.00 96.88 109 LEU A C 1
ATOM 889 O O . LEU A 1 109 ? -6.570 -1.210 8.436 1.00 96.88 109 LEU A O 1
ATOM 893 N N . GLY A 1 110 ? -4.810 -0.735 7.131 1.00 96.31 110 GLY A N 1
ATOM 894 C CA . GLY A 1 110 ? -3.871 -1.556 7.872 1.00 96.31 110 GLY A CA 1
ATOM 895 C C . GLY A 1 110 ? -3.654 -1.072 9.301 1.00 96.31 110 GLY A C 1
ATOM 896 O O . GLY A 1 110 ? -3.682 -1.875 10.235 1.00 96.31 110 GLY A O 1
ATOM 897 N N . PHE A 1 111 ? -3.497 0.239 9.495 1.00 97.62 111 PHE A N 1
ATOM 898 C CA . PHE A 1 111 ? -3.349 0.803 10.836 1.00 97.62 111 PHE A CA 1
ATOM 899 C C . PHE A 1 111 ? -4.655 0.747 11.634 1.00 97.62 111 PHE A C 1
ATOM 901 O O . PHE A 1 111 ? -4.636 0.478 12.835 1.00 97.62 111 PHE A O 1
ATOM 908 N N . PHE A 1 112 ? -5.799 0.924 10.968 1.00 97.69 112 PHE A N 1
ATOM 909 C CA . PHE A 1 112 ? -7.109 0.754 11.590 1.00 97.69 112 PHE A CA 1
ATOM 910 C C . PHE A 1 112 ? -7.290 -0.665 12.148 1.00 97.69 112 PHE A C 1
ATOM 912 O O . PHE A 1 112 ? -7.663 -0.817 13.309 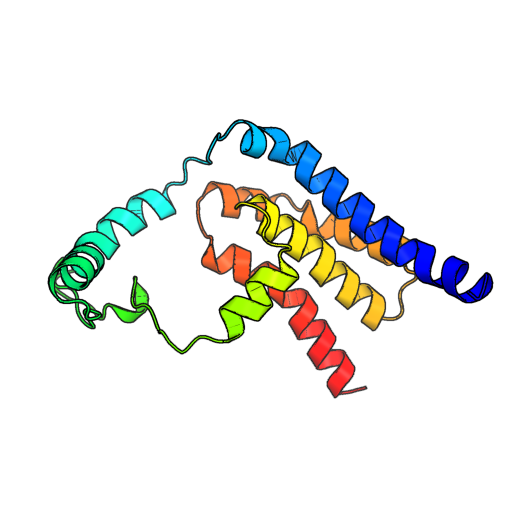1.00 97.69 112 PHE A O 1
ATOM 919 N N . ILE A 1 113 ? -6.949 -1.702 11.371 1.00 96.75 113 ILE A N 1
ATOM 920 C CA . ILE A 1 113 ? -6.994 -3.104 11.824 1.00 96.75 113 ILE A CA 1
ATOM 921 C C . ILE A 1 113 ? -6.104 -3.314 13.054 1.00 96.75 113 ILE A C 1
ATOM 923 O O . ILE A 1 113 ? -6.545 -3.924 14.028 1.00 96.75 113 ILE A O 1
ATOM 927 N N . LEU A 1 114 ? -4.878 -2.784 13.043 1.00 97.56 114 LEU A N 1
ATOM 928 C CA . LEU A 1 114 ? -3.9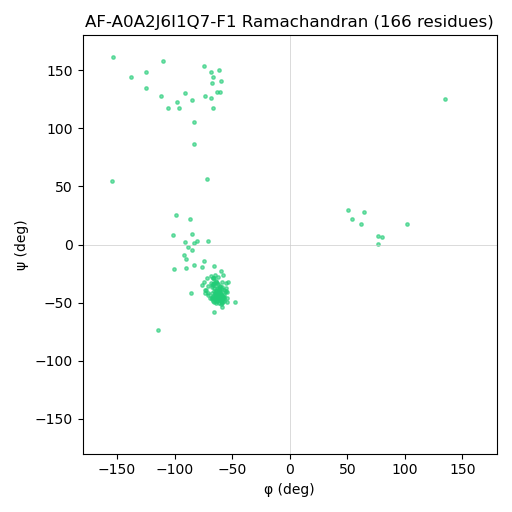70 -2.883 14.188 1.00 97.56 114 LEU A CA 1
ATOM 929 C C . LEU A 1 114 ? -4.577 -2.263 15.454 1.00 97.56 114 LEU A C 1
ATOM 931 O O . LEU A 1 114 ? -4.586 -2.901 16.506 1.00 97.56 114 LEU A O 1
ATOM 935 N N . MET A 1 115 ? -5.132 -1.054 15.357 1.00 97.62 115 MET A N 1
ATOM 936 C CA . MET A 1 115 ? -5.764 -0.373 16.492 1.00 97.62 115 MET A CA 1
ATOM 937 C C . MET A 1 115 ? -6.951 -1.165 17.060 1.00 97.62 115 MET A C 1
ATOM 939 O O . MET A 1 115 ? -7.098 -1.265 18.280 1.00 97.62 115 MET A O 1
ATOM 943 N N . LEU A 1 116 ? -7.753 -1.793 16.197 1.00 96.50 116 LEU A N 1
ATOM 944 C CA . LEU A 1 116 ? -8.852 -2.659 16.624 1.00 96.50 116 LEU A CA 1
ATOM 945 C C . LEU A 1 116 ? -8.354 -3.908 17.364 1.00 96.50 116 LEU A C 1
ATOM 947 O O . LEU A 1 116 ? -8.917 -4.277 18.394 1.00 96.50 116 LEU A O 1
ATOM 951 N N . VAL A 1 117 ? -7.278 -4.540 16.887 1.00 96.75 117 VAL A N 1
ATOM 952 C CA . VAL A 1 117 ? -6.652 -5.692 17.564 1.00 96.75 117 VAL A CA 1
ATOM 953 C C . VAL A 1 117 ? -6.114 -5.309 18.946 1.00 96.75 117 VAL A C 1
ATOM 955 O O . VAL A 1 117 ? -6.223 -6.082 19.905 1.00 96.75 117 VAL A O 1
ATOM 958 N N . LEU A 1 118 ? -5.621 -4.080 19.093 1.00 96.19 118 LEU A N 1
ATOM 959 C CA . LEU A 1 118 ? -5.210 -3.511 20.377 1.00 96.19 118 LEU A CA 1
ATOM 960 C C . LEU A 1 118 ? -6.389 -3.177 21.316 1.00 96.19 118 LEU A C 1
ATOM 962 O O . LEU A 1 118 ? -6.152 -2.742 22.439 1.00 96.19 118 LEU A O 1
ATOM 966 N N . LYS A 1 119 ? -7.638 -3.476 20.923 1.00 92.62 119 LYS A N 1
ATOM 967 C CA . LYS A 1 119 ? -8.886 -3.213 21.666 1.00 92.62 119 LYS A CA 1
ATOM 968 C C . LYS A 1 119 ? -9.191 -1.725 21.869 1.00 92.62 119 LYS A C 1
ATOM 970 O O . LYS A 1 119 ? -9.879 -1.366 22.823 1.00 92.62 119 LYS A O 1
ATOM 975 N N . ASN A 1 120 ? -8.720 -0.870 20.964 1.00 94.25 120 ASN A N 1
ATOM 976 C CA . ASN A 1 120 ? -9.106 0.536 20.966 1.00 94.25 120 ASN A CA 1
ATOM 977 C C . ASN A 1 120 ? -10.538 0.715 20.447 1.00 94.25 120 ASN A C 1
ATOM 979 O O . ASN A 1 120 ? -11.030 -0.078 19.639 1.00 94.25 120 ASN A O 1
ATOM 983 N N . ASP A 1 121 ? -11.199 1.787 20.888 1.00 94.88 121 ASP A N 1
ATOM 984 C CA . ASP A 1 121 ? -12.517 2.159 20.372 1.00 94.88 121 ASP A CA 1
ATOM 985 C C . ASP A 1 121 ? -12.450 2.414 18.846 1.00 94.88 121 ASP A C 1
ATOM 987 O O . ASP A 1 121 ? -11.461 2.991 18.367 1.00 94.88 121 ASP A O 1
ATOM 991 N N . PRO A 1 122 ? -13.456 1.999 18.050 1.00 94.81 122 PRO A N 1
ATOM 992 C CA . PRO A 1 122 ? -13.451 2.195 16.602 1.00 94.81 122 PRO A CA 1
ATOM 993 C C . PRO A 1 122 ? -13.278 3.654 16.154 1.00 94.81 122 PRO A C 1
ATOM 995 O O . PRO A 1 122 ? -12.632 3.899 15.137 1.00 94.81 122 PRO A O 1
ATOM 998 N N . TRP A 1 123 ? -13.788 4.634 16.902 1.00 95.62 123 TRP A N 1
ATOM 999 C CA . TRP A 1 123 ? -13.637 6.052 16.560 1.00 95.62 123 TRP A CA 1
ATOM 1000 C C . TRP A 1 123 ? -12.220 6.557 16.821 1.00 95.62 123 TRP A C 1
ATOM 1002 O O . TRP A 1 123 ? -11.657 7.288 16.007 1.00 95.62 123 TRP A O 1
ATOM 1012 N N . VAL A 1 124 ? -11.603 6.112 17.916 1.00 96.44 124 VAL A N 1
ATOM 1013 C CA . VAL A 1 124 ? -10.189 6.402 18.206 1.00 96.44 124 VAL A CA 1
ATOM 1014 C C . VAL A 1 124 ? -9.287 5.730 17.171 1.00 96.44 124 VAL A C 1
ATOM 1016 O O . VAL A 1 124 ? -8.331 6.331 16.684 1.00 96.44 124 VAL A O 1
ATOM 1019 N N . SER A 1 125 ? -9.625 4.501 16.782 1.00 97.50 125 SER A N 1
ATOM 1020 C CA . SER A 1 125 ? -8.919 3.748 15.743 1.00 97.50 125 SER A CA 1
ATOM 1021 C C . SER A 1 125 ? -8.985 4.460 14.391 1.00 97.50 125 SER A C 1
ATOM 1023 O O . SER A 1 125 ? -7.976 4.532 13.691 1.00 97.50 125 SER A O 1
ATOM 1025 N N . LEU A 1 126 ? -10.145 5.030 14.041 1.00 97.50 126 LEU A N 1
ATOM 1026 C CA . LEU A 1 126 ? -10.335 5.842 12.838 1.00 97.50 126 LEU A CA 1
ATOM 1027 C C . LEU A 1 126 ? -9.413 7.069 12.845 1.00 97.50 126 LEU A C 1
ATOM 1029 O O . LEU A 1 126 ? -8.672 7.280 11.887 1.00 97.50 126 LEU A O 1
ATOM 1033 N N . LEU A 1 127 ? -9.406 7.845 13.932 1.00 97.31 127 LEU A N 1
ATOM 1034 C CA . LEU A 1 127 ? -8.535 9.020 14.052 1.00 97.31 127 LEU A CA 1
ATOM 1035 C C . LEU A 1 127 ? -7.047 8.646 14.005 1.00 97.31 127 LEU A C 1
ATOM 1037 O O . LEU A 1 127 ? -6.270 9.310 13.320 1.00 97.31 127 LEU A O 1
ATOM 1041 N N . GLY A 1 128 ? -6.653 7.560 14.676 1.00 97.19 128 GLY A N 1
ATOM 1042 C CA . GLY A 1 128 ? -5.280 7.055 14.654 1.00 97.19 128 GLY A CA 1
ATOM 1043 C C . GLY A 1 128 ? -4.834 6.624 13.256 1.00 97.19 128 GLY A C 1
ATOM 1044 O O . GLY A 1 128 ? -3.741 6.981 12.821 1.00 97.19 128 GLY A O 1
ATOM 1045 N N . ALA A 1 129 ? -5.698 5.923 12.519 1.00 97.62 129 ALA A N 1
ATOM 1046 C CA . ALA A 1 129 ? -5.441 5.552 11.131 1.00 97.62 129 ALA A CA 1
ATOM 1047 C C . ALA A 1 129 ? -5.282 6.782 10.233 1.00 97.62 129 ALA A C 1
ATOM 1049 O O . ALA A 1 129 ? -4.394 6.797 9.379 1.00 97.62 129 ALA A O 1
ATOM 1050 N N . ILE A 1 130 ? -6.091 7.825 10.456 1.00 97.75 130 ILE A N 1
ATOM 1051 C CA . ILE A 1 130 ? -5.981 9.077 9.707 1.00 97.75 130 ILE A CA 1
ATOM 1052 C C . ILE A 1 130 ? -4.638 9.758 9.969 1.00 97.75 130 ILE A C 1
ATOM 1054 O O . ILE A 1 130 ? -3.928 10.095 9.023 1.00 97.75 130 ILE A O 1
ATOM 1058 N N . ALA A 1 131 ? -4.266 9.912 11.240 1.00 96.94 131 ALA A N 1
ATOM 1059 C CA . ALA A 1 131 ? -3.001 10.524 11.632 1.00 96.94 131 ALA A CA 1
ATOM 1060 C C . ALA A 1 131 ? -1.786 9.753 11.088 1.00 96.94 131 ALA A C 1
ATOM 1062 O O . ALA A 1 131 ? -0.832 10.361 10.607 1.00 96.94 131 ALA A O 1
ATOM 1063 N N . PHE A 1 132 ? -1.833 8.419 11.123 1.00 96.56 132 PHE A N 1
ATOM 1064 C CA . PHE A 1 132 ? -0.769 7.569 10.599 1.00 96.56 132 PHE A CA 1
ATOM 1065 C C . PHE A 1 132 ? -0.631 7.702 9.081 1.00 96.56 132 PHE A C 1
ATOM 1067 O O . PHE A 1 132 ? 0.433 8.064 8.583 1.00 96.56 132 PHE A O 1
ATOM 1074 N N . ALA A 1 133 ? -1.701 7.431 8.334 1.00 96.75 133 ALA A N 1
ATOM 1075 C CA . ALA A 1 133 ? -1.649 7.379 6.877 1.00 96.75 133 ALA A CA 1
ATOM 1076 C C . ALA A 1 133 ? -1.352 8.744 6.241 1.00 96.75 133 ALA A C 1
ATOM 1078 O O . ALA A 1 133 ? -0.738 8.791 5.176 1.00 96.75 133 ALA A O 1
ATOM 1079 N N . LEU A 1 134 ? -1.741 9.844 6.899 1.00 96.44 134 LEU A N 1
ATOM 1080 C CA . LEU A 1 134 ? -1.448 11.213 6.463 1.00 96.44 134 LEU A CA 1
ATOM 1081 C C . LEU A 1 134 ? -0.071 11.735 6.909 1.00 96.44 134 LEU A C 1
ATOM 1083 O O . LEU A 1 134 ? 0.234 12.912 6.712 1.00 96.44 134 LEU A O 1
ATOM 1087 N N . SER A 1 135 ? 0.786 10.882 7.474 1.00 96.06 135 SER A N 1
ATOM 1088 C CA . SER A 1 135 ? 2.152 11.262 7.834 1.00 96.06 135 SER A CA 1
ATOM 1089 C C . SER A 1 135 ? 2.954 11.706 6.607 1.00 96.06 135 SER A C 1
ATOM 1091 O O . SER A 1 135 ? 3.000 11.021 5.581 1.00 96.06 135 SER A O 1
ATOM 1093 N N . SER A 1 136 ? 3.631 12.853 6.722 1.00 94.44 136 SER A N 1
ATOM 1094 C CA . SER A 1 136 ? 4.342 13.511 5.615 1.00 94.44 136 SER A CA 1
ATOM 1095 C C . SER A 1 136 ? 5.370 12.604 4.937 1.00 94.44 136 SER A C 1
ATOM 1097 O O . SER A 1 136 ? 5.494 12.611 3.710 1.00 94.44 136 SER A O 1
ATOM 1099 N N . TYR A 1 137 ? 6.058 11.765 5.717 1.00 94.38 137 TYR A N 1
ATOM 1100 C CA . TYR A 1 137 ? 7.052 10.821 5.211 1.00 94.38 137 TYR A CA 1
ATOM 1101 C C . TYR A 1 137 ? 6.485 9.898 4.124 1.00 94.38 137 TYR A C 1
ATOM 1103 O O . TYR A 1 137 ? 7.144 9.661 3.111 1.00 94.38 137 TYR A O 1
ATOM 1111 N N . PHE A 1 138 ? 5.248 9.421 4.288 1.00 94.44 138 PHE A N 1
ATOM 1112 C CA . PHE A 1 138 ? 4.625 8.495 3.344 1.00 94.44 138 PHE A CA 1
ATOM 1113 C C . PHE A 1 138 ? 4.367 9.137 1.980 1.00 94.44 138 PHE A C 1
ATOM 1115 O O . PHE A 1 138 ? 4.538 8.482 0.953 1.00 94.44 138 PHE A O 1
ATOM 1122 N N . PHE A 1 139 ? 4.052 10.430 1.940 1.00 94.44 139 PHE A N 1
ATOM 1123 C CA . PHE A 1 139 ? 3.884 11.162 0.683 1.00 94.44 139 PHE A CA 1
ATOM 1124 C C . PHE A 1 139 ? 5.227 11.491 0.030 1.00 94.44 139 PHE A C 1
ATOM 1126 O O . PHE A 1 139 ? 5.336 11.416 -1.192 1.00 94.44 139 PHE A O 1
ATOM 1133 N N . ILE A 1 140 ? 6.267 11.774 0.821 1.00 94.50 140 ILE A N 1
ATOM 1134 C CA . ILE A 1 140 ? 7.622 12.031 0.307 1.00 94.50 140 ILE A CA 1
ATOM 1135 C C . ILE A 1 140 ? 8.165 10.799 -0.430 1.00 94.50 140 ILE A C 1
ATOM 1137 O O . ILE A 1 140 ? 8.635 10.912 -1.563 1.00 94.50 140 ILE A O 1
ATOM 1141 N N . ILE A 1 141 ? 8.059 9.605 0.164 1.00 94.75 141 ILE A N 1
ATOM 1142 C CA . ILE A 1 141 ? 8.552 8.370 -0.472 1.00 94.75 141 ILE A CA 1
ATOM 1143 C C . ILE A 1 141 ? 7.732 7.976 -1.707 1.00 94.75 141 ILE A C 1
ATOM 1145 O O . ILE A 1 141 ? 8.289 7.448 -2.673 1.00 94.75 141 ILE A O 1
ATOM 1149 N N . LEU A 1 142 ? 6.422 8.261 -1.702 1.00 93.88 142 LEU A N 1
ATOM 1150 C CA . LEU A 1 142 ? 5.577 8.112 -2.884 1.00 93.88 142 LEU A CA 1
ATOM 1151 C C . LEU A 1 142 ? 6.029 9.089 -3.975 1.00 93.88 142 LEU A C 1
ATOM 1153 O O . LEU A 1 142 ? 6.187 8.670 -5.112 1.00 93.88 142 LEU A O 1
ATOM 1157 N N . GLY A 1 143 ? 6.333 10.342 -3.636 1.00 92.75 143 GLY A N 1
ATOM 1158 C CA . GLY A 1 143 ? 6.923 11.332 -4.545 1.00 92.75 143 GLY A CA 1
ATOM 1159 C C . GLY A 1 143 ? 8.211 10.855 -5.220 1.00 92.75 143 GLY A C 1
ATOM 1160 O O . GLY A 1 143 ? 8.348 10.965 -6.437 1.00 92.75 143 GLY A O 1
ATOM 1161 N N . ALA A 1 144 ? 9.129 10.272 -4.447 1.00 93.06 144 ALA A N 1
ATOM 1162 C CA . ALA A 1 144 ? 10.410 9.776 -4.955 1.00 93.06 144 ALA A CA 1
ATOM 1163 C C . ALA A 1 144 ? 10.262 8.568 -5.901 1.00 93.06 144 ALA A C 1
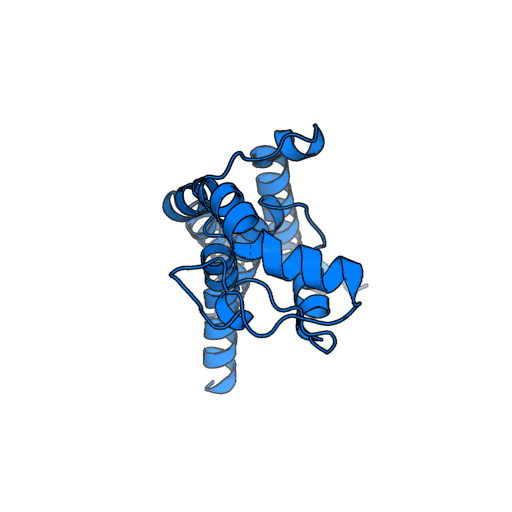ATOM 1165 O O . ALA A 1 144 ? 10.985 8.457 -6.893 1.00 93.06 144 ALA A O 1
ATOM 1166 N N . GLY A 1 145 ? 9.286 7.694 -5.636 1.00 92.38 145 GLY A N 1
ATOM 1167 C CA . GLY A 1 145 ? 9.094 6.446 -6.380 1.00 92.38 145 GLY A CA 1
ATOM 1168 C C . GLY A 1 145 ? 9.591 5.193 -5.675 1.00 92.38 145 GLY A C 1
ATOM 1169 O O . GLY A 1 145 ? 9.682 4.145 -6.315 1.00 92.38 145 GLY A O 1
ATOM 1170 N N . HIS A 1 146 ? 9.806 5.255 -4.357 1.00 93.81 146 HIS A N 1
ATOM 1171 C CA . HIS A 1 146 ? 10.118 4.106 -3.503 1.00 93.81 146 HIS A CA 1
ATOM 1172 C C . HIS A 1 146 ? 8.894 3.191 -3.296 1.00 93.81 146 HIS A C 1
ATOM 1174 O O . HIS A 1 146 ? 8.462 2.925 -2.172 1.00 93.81 146 HIS A O 1
ATOM 1180 N N . THR A 1 147 ? 8.307 2.715 -4.392 1.00 92.00 147 THR A N 1
ATOM 1181 C CA . THR A 1 147 ? 7.037 1.978 -4.422 1.00 92.00 147 THR A CA 1
ATOM 1182 C C . THR A 1 147 ? 7.081 0.696 -3.602 1.00 92.00 147 THR A C 1
ATOM 1184 O O . THR A 1 147 ? 6.149 0.452 -2.843 1.00 92.00 147 THR A O 1
ATOM 1187 N N . SER A 1 148 ? 8.165 -0.078 -3.670 1.00 91.56 148 SER A N 1
ATOM 1188 C CA . SER A 1 148 ? 8.318 -1.302 -2.871 1.00 91.56 148 SER A CA 1
ATOM 1189 C C . SER A 1 148 ? 8.366 -1.015 -1.366 1.00 91.56 148 SER A C 1
ATOM 1191 O O . SER A 1 148 ? 7.747 -1.726 -0.580 1.00 91.56 148 SER A O 1
ATOM 1193 N N . LYS A 1 149 ? 9.049 0.063 -0.950 1.00 93.12 149 LYS A N 1
ATOM 1194 C CA . LYS A 1 149 ? 9.098 0.490 0.461 1.00 93.12 149 LYS A CA 1
ATOM 1195 C C . LYS A 1 149 ? 7.730 0.977 0.934 1.00 93.12 149 LYS A C 1
ATOM 1197 O O . LYS A 1 149 ? 7.287 0.598 2.012 1.00 93.12 149 LYS A O 1
ATOM 1202 N N . ALA A 1 150 ? 7.066 1.791 0.118 1.00 94.38 150 ALA A N 1
ATOM 1203 C CA . ALA A 1 150 ? 5.714 2.266 0.381 1.00 94.38 150 ALA A CA 1
ATOM 1204 C C . ALA A 1 150 ? 4.742 1.083 0.561 1.00 94.38 150 ALA A C 1
ATOM 1206 O O . ALA A 1 150 ? 4.028 1.001 1.554 1.00 94.38 150 ALA A O 1
ATOM 120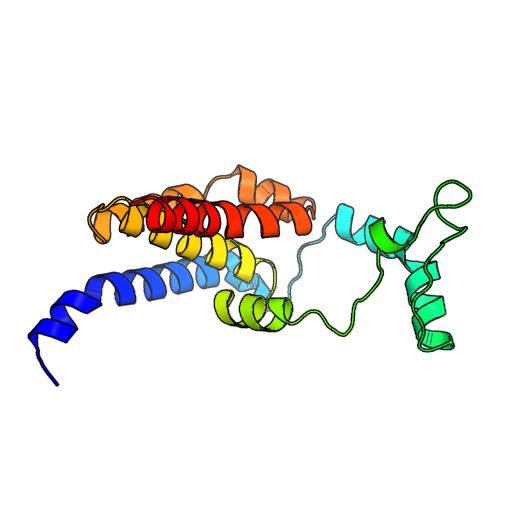7 N N . HIS A 1 151 ? 4.799 0.095 -0.333 1.00 94.12 151 HIS A N 1
ATOM 1208 C CA . HIS A 1 151 ? 3.987 -1.119 -0.246 1.00 94.12 151 HIS A CA 1
ATOM 1209 C C . HIS A 1 151 ? 4.237 -1.908 1.046 1.00 94.12 151 HIS A C 1
ATOM 1211 O O . HIS A 1 151 ? 3.286 -2.270 1.737 1.00 94.12 151 HIS A O 1
ATOM 1217 N N . ALA A 1 152 ? 5.504 -2.097 1.426 1.00 94.19 152 ALA A N 1
ATOM 1218 C CA . ALA A 1 152 ? 5.877 -2.789 2.660 1.00 94.19 152 ALA A CA 1
ATOM 1219 C C . ALA A 1 152 ? 5.342 -2.088 3.922 1.00 94.19 152 ALA A C 1
ATOM 1221 O O . ALA A 1 152 ? 4.826 -2.750 4.823 1.00 94.19 152 ALA A O 1
ATOM 1222 N N . ILE A 1 153 ? 5.405 -0.753 3.976 1.00 92.25 153 ILE A N 1
ATOM 1223 C CA . ILE A 1 153 ? 4.864 0.037 5.094 1.00 92.25 153 ILE A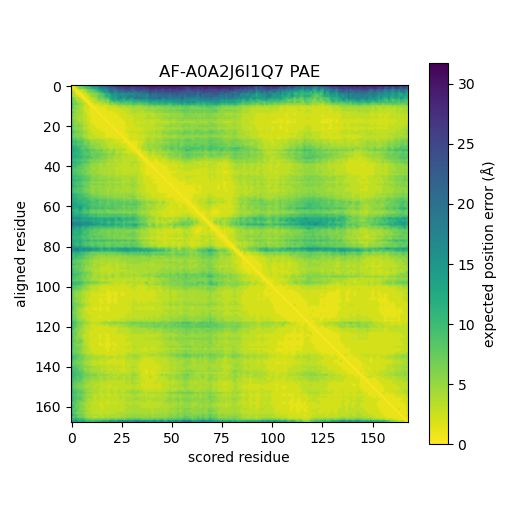 CA 1
ATOM 1224 C C . ILE A 1 153 ? 3.362 -0.210 5.267 1.00 92.25 153 ILE A C 1
ATOM 1226 O O . ILE A 1 153 ? 2.892 -0.329 6.397 1.00 92.25 153 ILE A O 1
ATOM 1230 N N . GLY A 1 154 ? 2.610 -0.348 4.172 1.00 92.12 154 GLY A N 1
ATOM 1231 C CA . GLY A 1 154 ? 1.169 -0.588 4.257 1.00 92.12 154 GLY A CA 1
ATOM 1232 C C . GLY A 1 154 ? 0.792 -1.934 4.858 1.00 92.12 154 GLY A C 1
ATOM 1233 O O . GLY A 1 154 ? -0.229 -2.031 5.534 1.00 92.12 154 GLY A O 1
ATOM 1234 N N . TYR A 1 155 ? 1.651 -2.941 4.709 1.00 95.00 155 TYR A N 1
ATOM 1235 C CA . TYR A 1 155 ? 1.463 -4.246 5.339 1.00 95.00 155 TYR A CA 1
ATOM 1236 C C . TYR A 1 155 ? 2.083 -4.376 6.725 1.00 95.00 155 TYR A C 1
ATOM 1238 O O . TYR A 1 155 ? 1.734 -5.308 7.447 1.00 95.00 155 TYR A O 1
ATOM 1246 N N . MET A 1 156 ? 2.932 -3.437 7.141 1.00 95.50 156 MET A N 1
ATOM 1247 C CA . MET A 1 156 ? 3.567 -3.469 8.458 1.00 95.50 156 MET A CA 1
ATOM 1248 C C . MET A 1 156 ? 2.532 -3.572 9.588 1.00 95.50 156 MET A C 1
ATOM 1250 O O . MET A 1 156 ? 2.644 -4.441 10.451 1.00 95.50 156 MET A O 1
ATOM 1254 N N . ALA A 1 157 ? 1.501 -2.721 9.571 1.00 95.69 157 ALA A N 1
ATOM 1255 C CA . ALA A 1 157 ? 0.480 -2.714 10.617 1.00 95.69 157 ALA A CA 1
ATOM 1256 C C . ALA A 1 157 ? -0.394 -3.991 10.627 1.00 95.69 157 ALA A C 1
ATOM 1258 O O . ALA A 1 157 ? -0.522 -4.588 11.697 1.00 95.69 157 ALA A O 1
ATOM 1259 N N . PRO A 1 158 ? -0.924 -4.488 9.488 1.00 95.25 158 PRO A N 1
ATOM 1260 C CA . PRO A 1 158 ? -1.597 -5.788 9.422 1.00 95.25 158 PRO A CA 1
ATOM 1261 C C . PRO A 1 158 ? -0.749 -6.967 9.902 1.00 95.25 158 PRO A C 1
ATOM 1263 O O . PRO A 1 158 ? -1.260 -7.839 10.599 1.00 95.25 158 PRO A O 1
ATOM 1266 N N . VAL A 1 159 ? 0.543 -6.999 9.555 1.00 96.38 159 VAL A N 1
ATOM 1267 C CA . VAL A 1 159 ? 1.454 -8.067 9.991 1.00 96.38 159 VAL A CA 1
ATOM 1268 C C . VAL A 1 159 ? 1.611 -8.045 11.509 1.00 96.38 159 VAL A C 1
ATOM 1270 O O . VAL A 1 159 ? 1.448 -9.080 12.150 1.00 96.38 159 VAL A O 1
ATOM 1273 N N . LEU A 1 160 ? 1.849 -6.871 12.103 1.00 97.06 160 LEU A N 1
ATOM 1274 C CA . LEU A 1 160 ? 1.909 -6.725 13.560 1.00 97.06 160 LEU A CA 1
ATOM 1275 C C . LEU A 1 160 ? 0.591 -7.127 14.230 1.00 97.06 160 LEU A C 1
ATOM 1277 O O . LEU A 1 160 ? 0.606 -7.818 15.245 1.00 97.06 160 LEU A O 1
ATOM 1281 N N . ALA A 1 161 ? -0.544 -6.744 13.644 1.00 96.75 161 ALA A N 1
ATOM 1282 C CA . ALA A 1 161 ? -1.861 -7.131 14.133 1.00 96.75 161 ALA A CA 1
ATOM 1283 C C . ALA A 1 161 ? -2.031 -8.662 14.131 1.00 96.75 161 ALA A C 1
ATOM 1285 O O . ALA A 1 161 ? -2.492 -9.232 15.117 1.00 96.75 161 ALA A O 1
ATOM 1286 N N . GLY A 1 162 ? -1.600 -9.331 13.058 1.00 96.81 162 GLY A N 1
ATOM 1287 C CA . GLY A 1 162 ? -1.609 -10.790 12.948 1.00 96.81 162 GLY A CA 1
ATOM 1288 C C . GLY A 1 162 ? -0.709 -11.473 13.978 1.00 96.81 162 GLY A C 1
ATOM 1289 O O . GLY A 1 162 ? -1.141 -12.426 14.618 1.00 96.81 162 GLY A O 1
ATOM 1290 N N . ILE A 1 163 ? 0.503 -10.952 14.198 1.00 97.62 163 ILE A N 1
ATOM 1291 C CA . ILE A 1 163 ? 1.419 -11.442 15.242 1.00 97.62 163 ILE A CA 1
ATOM 1292 C C . ILE A 1 163 ? 0.753 -11.339 16.617 1.00 97.62 163 ILE A C 1
ATOM 1294 O O . ILE A 1 163 ? 0.711 -12.321 17.351 1.00 97.62 163 ILE A O 1
ATOM 1298 N N . ILE A 1 164 ? 0.185 -10.178 16.956 1.00 96.88 164 ILE A N 1
ATOM 1299 C CA . ILE A 1 164 ? -0.492 -9.977 18.243 1.00 96.88 164 ILE A CA 1
ATOM 1300 C C . ILE A 1 164 ? -1.652 -10.962 18.414 1.00 96.88 164 ILE A C 1
ATOM 1302 O O . ILE A 1 164 ? -1.804 -11.519 19.494 1.00 96.88 164 ILE A O 1
ATOM 1306 N N . LEU A 1 165 ? -2.459 -11.192 17.375 1.00 96.56 165 LEU A N 1
ATOM 1307 C CA . LEU A 1 165 ? -3.560 -12.159 17.427 1.00 96.56 165 LEU A CA 1
ATOM 1308 C C . LEU A 1 165 ? -3.084 -13.608 17.575 1.00 96.56 165 LEU A C 1
ATOM 1310 O O . LEU A 1 165 ? -3.778 -14.395 18.201 1.00 96.56 165 LEU A O 1
ATOM 1314 N N . ALA A 1 166 ? -1.932 -13.969 17.007 1.00 97.19 166 ALA A N 1
ATOM 1315 C CA . ALA A 1 166 ? -1.402 -15.329 17.089 1.00 97.19 166 ALA A CA 1
ATOM 1316 C C . ALA A 1 166 ? -0.869 -15.686 18.488 1.00 97.19 166 ALA A C 1
ATOM 1318 O O . ALA A 1 166 ? -0.886 -16.855 18.866 1.00 97.19 166 ALA A O 1
ATOM 1319 N N . PHE A 1 167 ? -0.391 -14.695 19.245 1.00 94.81 167 PHE A N 1
ATOM 1320 C CA . PHE A 1 167 ? 0.187 -14.879 20.584 1.00 94.81 167 PHE A CA 1
ATOM 1321 C C . PHE A 1 167 ? -0.761 -14.506 21.732 1.00 94.81 167 PHE A C 1
ATOM 1323 O O . PHE A 1 167 ? -0.328 -14.436 22.883 1.00 94.81 167 PHE A O 1
ATOM 1330 N N . ARG A 1 168 ? -2.030 -14.230 21.434 1.00 83.31 168 ARG A N 1
ATOM 1331 C CA . ARG A 1 168 ? -3.027 -13.775 22.404 1.00 83.31 168 ARG A CA 1
ATOM 1332 C C . ARG A 1 168 ? -4.147 -14.785 22.566 1.00 83.31 168 ARG A C 1
ATOM 1334 O O . ARG A 1 168 ? -4.612 -14.909 23.719 1.00 83.31 168 ARG A O 1
#

Mean predicted aligned error: 4.93 Å

Sequence (168 aa):
MDKQLIKKSAPYLVAIIVFLAITFT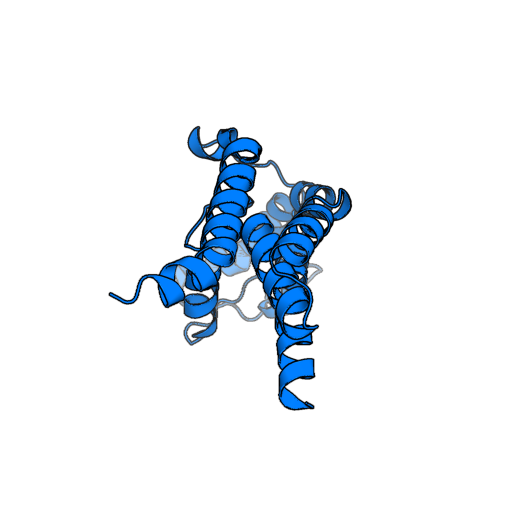YFSPLLEGKKLKQHDITMFKGMSKEIVDFREKTGEEALWTNSMFGGMPAWQISVKYQANLVRYIDKVLMLGLPYPANYVFLYFLGFFILMLVLKNDPWVSLLGAIAFALSSYFFIILGAGHTSKAHAIGYMAPVLAGIILAFR

Foldseek 3Di:
DDPVVCVVCVLVVVLLVVLVVVLCVVVVVVVVVDDFDAPVVVVLCVVCVVQVVCCVVPVAGDQKDCSPPNIDGCVVRDGDDPPPPVVVVLCVLLVVDDPPSSLLSLQLVLQLLLCVLVVHDSVVSSVRSVVRSPDPVLVVCSNNPVVVVSNVNSCPSVVVSVVSVVVD

Nearest PDB structures (foldseek):
  3b5p-assembly1_A  TM=1.997E-01  e=4.658E+00  Nostoc punctiforme PCC 73102